Protein AF-A0A433BWW4-F1 (afdb_monomer_lite)

Sequence (69 aa):
MQSSKPTILGMSLSRFAARAKQAGERAVAANLQAGIPVTGLTNGRLQTITPDDSRAVNLIAKARNVETA

Structure (mmCIF, N/CA/C/O backbone):
data_AF-A0A433BWW4-F1
#
_entry.id   AF-A0A433BWW4-F1
#
loop_
_atom_site.group_PDB
_atom_site.id
_atom_site.type_symbol
_atom_site.label_atom_id
_atom_site.label_alt_id
_atom_site.label_comp_id
_atom_site.label_asym_id
_atom_site.label_entity_id
_atom_site.label_seq_id
_atom_site.pdbx_PDB_ins_code
_atom_site.Cartn_x
_atom_site.Cartn_y
_atom_site.Cartn_z
_atom_site.occupancy
_atom_site.B_iso_or_equiv
_atom_site.auth_seq_id
_atom_site.auth_comp_id
_atom_site.auth_asym_id
_atom_site.auth_atom_id
_atom_site.pdbx_PDB_model_num
ATOM 1 N N . MET A 1 1 ? 24.178 8.573 -31.967 1.00 40.09 1 MET A N 1
ATOM 2 C CA . MET A 1 1 ? 23.937 7.572 -30.903 1.00 40.09 1 MET A CA 1
ATOM 3 C C . MET A 1 1 ? 22.473 7.669 -30.503 1.00 40.09 1 MET A C 1
ATOM 5 O O . MET A 1 1 ? 22.035 8.751 -30.136 1.00 40.09 1 MET A O 1
ATOM 9 N N . GLN A 1 2 ? 21.693 6.603 -30.676 1.00 52.31 2 GLN A N 1
ATOM 10 C CA . GLN A 1 2 ? 20.264 6.600 -30.355 1.00 52.31 2 GLN A CA 1
ATOM 11 C C . GLN A 1 2 ? 20.121 6.484 -28.830 1.00 52.31 2 GLN A C 1
ATOM 13 O O . GLN A 1 2 ? 20.505 5.472 -28.253 1.00 52.31 2 GLN A O 1
ATOM 18 N N . SER A 1 3 ? 19.646 7.543 -28.170 1.00 56.16 3 SER A N 1
ATOM 19 C CA . SER A 1 3 ? 19.380 7.530 -26.727 1.00 56.16 3 SER A CA 1
ATOM 20 C C . SER A 1 3 ? 18.210 6.582 -26.454 1.00 56.16 3 SER A C 1
ATOM 22 O O . SER A 1 3 ? 17.059 6.892 -26.774 1.00 56.16 3 SER A O 1
ATOM 24 N N . SER A 1 4 ? 18.498 5.389 -25.934 1.00 68.12 4 SER A N 1
ATOM 25 C CA . SER A 1 4 ? 17.466 4.470 -25.469 1.00 68.12 4 SER A CA 1
ATOM 26 C C . SER A 1 4 ? 16.839 5.068 -24.212 1.00 68.12 4 SER A C 1
ATOM 28 O O . SER A 1 4 ? 17.517 5.347 -23.224 1.00 68.12 4 SER A O 1
ATOM 30 N N . LYS A 1 5 ? 15.525 5.329 -24.261 1.00 68.38 5 LYS A N 1
ATOM 31 C CA . LYS A 1 5 ? 14.794 5.846 -23.098 1.00 68.38 5 LYS A CA 1
ATOM 32 C C . LYS A 1 5 ? 15.044 4.909 -21.908 1.00 68.38 5 LYS A C 1
ATOM 34 O O . LYS A 1 5 ? 14.937 3.696 -22.094 1.00 68.38 5 LYS A O 1
ATOM 39 N N . PRO A 1 6 ? 15.346 5.436 -20.709 1.00 73.00 6 PRO A N 1
ATOM 40 C CA . PRO A 1 6 ? 15.623 4.603 -19.550 1.00 73.00 6 PRO A CA 1
ATOM 41 C C . PRO A 1 6 ? 14.441 3.672 -19.275 1.00 73.00 6 PRO A C 1
ATOM 43 O O . PRO A 1 6 ? 13.278 4.097 -19.261 1.00 73.00 6 PRO A O 1
ATOM 46 N N . THR A 1 7 ? 14.758 2.393 -19.086 1.00 81.88 7 THR A N 1
ATOM 47 C CA . THR A 1 7 ? 13.783 1.357 -18.756 1.00 81.88 7 THR A CA 1
ATOM 48 C C . THR A 1 7 ? 14.065 0.780 -17.377 1.00 81.88 7 THR A C 1
ATOM 50 O O . THR A 1 7 ? 15.213 0.689 -16.952 1.00 81.88 7 THR A O 1
ATOM 53 N N . ILE A 1 8 ? 13.005 0.397 -16.672 1.00 81.88 8 ILE A N 1
ATOM 54 C CA . ILE A 1 8 ? 13.073 -0.352 -15.416 1.00 81.88 8 ILE A CA 1
ATOM 55 C C . ILE A 1 8 ? 12.391 -1.687 -15.684 1.00 81.88 8 ILE A C 1
ATOM 57 O O . ILE A 1 8 ? 11.233 -1.706 -16.101 1.00 81.88 8 ILE A O 1
ATOM 61 N N . LEU A 1 9 ? 13.113 -2.795 -15.489 1.00 85.06 9 LEU A N 1
ATOM 62 C CA . LEU A 1 9 ? 12.617 -4.147 -15.787 1.00 85.06 9 LEU A CA 1
ATOM 63 C C . LEU A 1 9 ? 12.074 -4.277 -17.229 1.00 85.06 9 LEU A C 1
ATOM 65 O O . LEU A 1 9 ? 11.033 -4.885 -17.461 1.00 85.06 9 LEU A O 1
ATOM 69 N N . GLY A 1 10 ? 12.730 -3.630 -18.201 1.00 85.75 10 GLY A N 1
ATOM 70 C CA . GLY A 1 10 ? 12.306 -3.635 -19.608 1.00 85.75 10 GLY A CA 1
ATOM 71 C C . GLY A 1 10 ? 11.062 -2.789 -19.926 1.00 85.75 10 GLY A C 1
ATOM 72 O O . GLY A 1 10 ? 10.609 -2.773 -21.068 1.00 85.75 10 GLY A O 1
ATOM 73 N N . MET A 1 11 ? 10.507 -2.055 -18.956 1.00 86.38 11 MET A N 1
ATOM 74 C CA . MET A 1 11 ? 9.387 -1.127 -19.155 1.00 86.38 11 MET A CA 1
ATOM 75 C C . MET A 1 11 ? 9.866 0.320 -19.227 1.00 86.38 11 MET A C 1
ATOM 77 O O . MET A 1 11 ? 10.811 0.696 -18.538 1.00 86.38 11 MET A O 1
ATOM 81 N N . SER A 1 12 ? 9.160 1.172 -19.978 1.00 90.06 12 SER A N 1
ATOM 82 C CA . SER A 1 12 ? 9.356 2.620 -19.855 1.00 90.06 12 SER A CA 1
ATOM 83 C C . SER A 1 12 ? 9.092 3.075 -18.418 1.00 90.06 12 SER A C 1
ATOM 85 O O . SER A 1 12 ? 8.223 2.528 -17.734 1.00 90.06 12 SER A O 1
ATOM 87 N N . LEU A 1 13 ? 9.788 4.126 -17.979 1.00 88.75 13 LEU A N 1
ATOM 88 C CA . LEU A 1 13 ? 9.597 4.695 -16.642 1.00 88.75 13 LEU A CA 1
ATOM 89 C C . LEU A 1 13 ? 8.125 5.041 -16.349 1.00 88.75 13 LEU A C 1
ATOM 91 O O . LEU A 1 13 ? 7.626 4.751 -15.267 1.00 88.75 13 LEU A O 1
ATOM 95 N N . SER A 1 14 ? 7.405 5.591 -17.333 1.00 88.56 14 SER A N 1
ATOM 96 C CA . SER A 1 14 ? 5.975 5.904 -17.212 1.00 88.56 14 SER A CA 1
ATOM 97 C C . SER A 1 14 ? 5.116 4.665 -16.947 1.00 88.56 14 SER A C 1
ATOM 99 O O . SER A 1 14 ? 4.227 4.693 -16.096 1.00 88.56 14 SER A O 1
ATOM 101 N N . ARG A 1 15 ? 5.398 3.557 -17.641 1.00 90.19 15 ARG A N 1
ATOM 102 C CA . ARG A 1 15 ? 4.664 2.297 -17.487 1.00 90.19 15 ARG A CA 1
ATOM 103 C C . ARG A 1 15 ? 4.994 1.626 -16.159 1.00 90.19 15 ARG A C 1
ATOM 105 O O . ARG A 1 15 ? 4.089 1.123 -15.497 1.00 90.19 15 ARG A O 1
ATOM 112 N N . PHE A 1 16 ? 6.259 1.669 -15.749 1.00 91.25 16 PHE A N 1
ATOM 113 C CA . PHE A 1 16 ? 6.679 1.197 -14.434 1.00 91.25 16 PHE A CA 1
ATOM 114 C C . PHE A 1 16 ? 5.985 1.984 -13.313 1.00 91.25 16 PHE A C 1
ATOM 116 O O . PHE A 1 16 ? 5.367 1.380 -12.442 1.00 91.25 16 PHE A O 1
ATOM 123 N N . ALA A 1 17 ? 6.000 3.319 -13.374 1.00 90.50 17 ALA A N 1
ATOM 124 C CA . ALA A 1 17 ? 5.355 4.174 -12.378 1.00 90.50 17 ALA A CA 1
ATOM 125 C C . ALA A 1 17 ? 3.841 3.919 -12.282 1.00 90.50 17 ALA A C 1
ATOM 127 O O . ALA A 1 17 ? 3.300 3.822 -11.181 1.00 90.50 17 ALA A O 1
ATOM 128 N N . ALA A 1 18 ? 3.161 3.744 -13.421 1.00 90.00 18 ALA A N 1
ATOM 129 C CA . ALA A 1 18 ? 1.741 3.396 -13.443 1.00 90.00 18 ALA A CA 1
ATOM 130 C C . ALA A 1 18 ? 1.466 2.048 -12.753 1.00 90.00 18 ALA A C 1
ATOM 132 O O . ALA A 1 18 ? 0.552 1.949 -11.935 1.00 90.00 18 ALA A O 1
ATOM 133 N N . ARG A 1 19 ? 2.288 1.025 -13.025 1.00 90.81 19 ARG A N 1
ATOM 134 C CA . ARG A 1 19 ? 2.174 -0.294 -12.381 1.00 90.81 19 ARG A CA 1
ATOM 135 C C . ARG A 1 19 ? 2.476 -0.242 -10.885 1.00 90.81 19 ARG A C 1
ATOM 137 O O . ARG A 1 19 ? 1.731 -0.829 -10.109 1.00 90.81 19 ARG A O 1
ATOM 144 N N . ALA A 1 20 ? 3.515 0.484 -10.478 1.00 91.06 20 ALA A N 1
ATOM 145 C CA . ALA A 1 20 ? 3.869 0.658 -9.071 1.00 91.06 20 ALA A CA 1
ATOM 146 C C . ALA A 1 20 ? 2.745 1.359 -8.293 1.00 91.06 20 ALA A C 1
ATOM 148 O O . ALA A 1 20 ? 2.354 0.897 -7.223 1.00 91.06 20 ALA A O 1
ATOM 149 N N . LYS A 1 21 ? 2.162 2.420 -8.868 1.00 90.81 21 LYS A N 1
ATOM 150 C CA . LYS A 1 21 ? 0.992 3.098 -8.298 1.00 90.81 21 LYS A CA 1
ATOM 151 C C . LYS A 1 21 ? -0.183 2.134 -8.129 1.00 90.81 21 LYS A C 1
ATOM 153 O O . LYS A 1 21 ? -0.757 2.065 -7.048 1.00 90.81 21 LYS A O 1
ATOM 158 N N . GLN A 1 22 ? -0.507 1.369 -9.173 1.00 88.94 22 GLN A N 1
ATOM 159 C CA . GLN A 1 22 ? -1.603 0.398 -9.152 1.00 88.94 22 GLN A CA 1
ATOM 160 C C . GLN A 1 22 ? -1.398 -0.677 -8.072 1.00 88.94 22 GLN A C 1
ATOM 162 O O . GLN A 1 22 ? -2.327 -1.009 -7.338 1.00 88.94 22 GLN A O 1
ATOM 167 N N . ALA A 1 23 ? -0.179 -1.210 -7.954 1.00 90.62 23 ALA A N 1
ATOM 168 C CA . ALA A 1 23 ? 0.167 -2.199 -6.938 1.00 90.62 23 ALA A CA 1
ATOM 169 C C . ALA A 1 23 ? 0.058 -1.624 -5.517 1.00 90.62 23 ALA A C 1
ATOM 171 O O . ALA A 1 23 ? -0.508 -2.272 -4.639 1.00 90.62 23 ALA A O 1
ATOM 172 N N . GLY A 1 24 ? 0.533 -0.393 -5.308 1.00 90.75 24 GLY A N 1
ATOM 173 C CA . GLY A 1 24 ? 0.405 0.309 -4.032 1.00 90.75 24 GLY A CA 1
ATOM 174 C C . GLY A 1 24 ? -1.054 0.521 -3.627 1.00 90.75 24 GLY A C 1
ATOM 175 O O . GLY A 1 24 ? -1.432 0.159 -2.518 1.00 90.75 24 GLY A O 1
ATOM 176 N N . GLU A 1 25 ? -1.896 1.033 -4.532 1.00 89.62 25 GLU A N 1
ATOM 177 C CA . GLU A 1 25 ? -3.331 1.234 -4.268 1.00 89.62 25 GLU A CA 1
ATOM 178 C C . GLU A 1 25 ? -4.027 -0.082 -3.869 1.00 89.62 25 GLU A C 1
ATOM 180 O O . GLU A 1 25 ? -4.810 -0.102 -2.917 1.00 89.62 25 GLU A O 1
ATOM 185 N N . ARG A 1 26 ? -3.690 -1.197 -4.534 1.00 89.69 26 ARG A N 1
ATOM 186 C CA . ARG A 1 26 ? -4.221 -2.530 -4.200 1.00 89.69 26 ARG A CA 1
ATOM 187 C C . ARG A 1 26 ? -3.753 -3.028 -2.835 1.00 89.69 26 ARG A C 1
ATOM 189 O O . ARG A 1 26 ? -4.573 -3.524 -2.071 1.00 89.69 26 ARG A O 1
ATOM 196 N N . ALA A 1 27 ? -2.469 -2.877 -2.511 1.00 91.75 27 ALA A N 1
ATOM 197 C CA . ALA A 1 27 ? -1.926 -3.301 -1.220 1.00 91.75 27 ALA A CA 1
ATOM 198 C C . ALA A 1 27 ? -2.569 -2.536 -0.052 1.00 91.75 27 ALA A C 1
ATOM 200 O O . ALA A 1 27 ? -2.951 -3.136 0.950 1.00 91.75 27 ALA A O 1
ATOM 201 N N . VAL A 1 28 ? -2.751 -1.219 -0.207 1.00 91.56 28 VAL A N 1
ATOM 202 C CA . VAL A 1 28 ? -3.435 -0.385 0.792 1.00 91.56 28 VAL A CA 1
ATOM 203 C C . VAL A 1 28 ? -4.873 -0.857 0.997 1.00 91.56 28 VAL A C 1
ATOM 205 O O . VAL A 1 28 ? -5.288 -1.076 2.132 1.00 91.56 28 VAL A O 1
ATOM 208 N N . ALA A 1 29 ? -5.628 -1.056 -0.085 1.00 91.31 29 ALA A N 1
ATOM 209 C CA . ALA A 1 29 ? -7.012 -1.507 0.013 1.00 91.31 29 ALA A 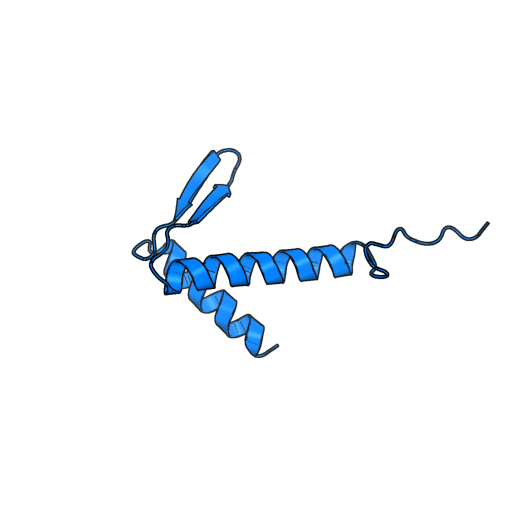CA 1
ATOM 210 C C . ALA A 1 29 ? -7.137 -2.910 0.626 1.00 91.31 29 ALA A C 1
ATOM 212 O O . ALA A 1 29 ? -8.016 -3.119 1.458 1.00 91.31 29 ALA A O 1
ATOM 213 N N . ALA A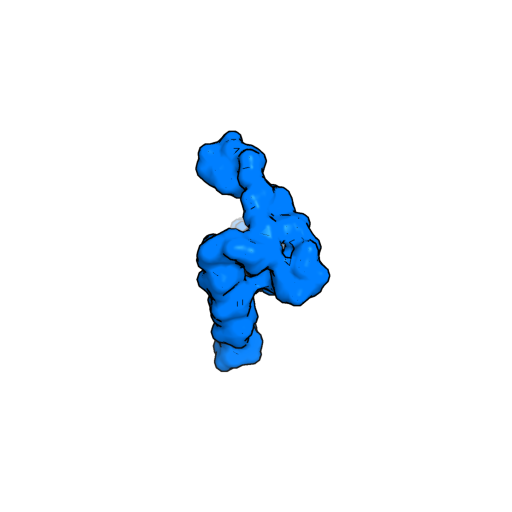 1 30 ? -6.257 -3.846 0.258 1.00 91.69 30 ALA A N 1
ATOM 214 C CA . ALA A 1 30 ? -6.252 -5.202 0.805 1.00 91.69 30 ALA A CA 1
ATOM 215 C C . ALA A 1 30 ? -5.992 -5.204 2.319 1.00 91.69 30 ALA A C 1
ATOM 217 O O . ALA A 1 30 ? -6.711 -5.867 3.062 1.00 91.69 30 ALA A O 1
ATOM 218 N N . ASN A 1 31 ? -5.029 -4.404 2.788 1.00 94.50 31 ASN A N 1
ATOM 219 C CA . ASN A 1 31 ? -4.764 -4.253 4.218 1.00 94.50 31 ASN A CA 1
ATOM 220 C C . ASN A 1 31 ? -5.984 -3.697 4.960 1.00 94.50 31 ASN A C 1
ATOM 222 O O . ASN A 1 31 ? -6.407 -4.274 5.958 1.00 94.50 31 ASN A O 1
ATOM 226 N N . LEU A 1 32 ? -6.600 -2.631 4.441 1.00 92.94 32 LEU A N 1
ATOM 227 C CA . LEU A 1 32 ? -7.775 -2.024 5.071 1.00 92.94 32 LEU A CA 1
ATOM 228 C C . LEU A 1 32 ? -8.972 -2.988 5.106 1.00 92.94 32 LEU A C 1
ATOM 230 O O . LEU A 1 32 ? -9.648 -3.075 6.126 1.00 92.94 32 LEU A O 1
ATOM 234 N N . GLN A 1 33 ? -9.203 -3.761 4.038 1.00 91.12 33 GLN A N 1
ATOM 235 C CA . GLN A 1 33 ? -10.227 -4.817 4.015 1.00 91.12 33 GLN A CA 1
ATOM 236 C C . GLN A 1 33 ? -9.950 -5.929 5.032 1.00 91.12 33 GLN A C 1
ATOM 238 O O . GLN A 1 33 ? -10.887 -6.472 5.611 1.00 91.12 33 GLN A O 1
ATOM 243 N N . ALA A 1 34 ? -8.677 -6.252 5.266 1.00 93.50 34 ALA A N 1
ATOM 244 C CA . ALA A 1 34 ? -8.247 -7.230 6.261 1.00 93.50 34 ALA A CA 1
ATOM 245 C C . ALA A 1 34 ? -8.255 -6.684 7.703 1.00 93.50 34 ALA A C 1
ATOM 247 O O . ALA A 1 34 ? -7.842 -7.386 8.623 1.00 93.50 34 ALA A O 1
ATOM 248 N N . GLY A 1 35 ? -8.691 -5.439 7.920 1.00 93.06 35 GLY A N 1
ATOM 249 C CA . GLY A 1 35 ? -8.695 -4.819 9.243 1.00 93.06 35 GLY A CA 1
ATOM 250 C C . GLY A 1 35 ? -7.327 -4.284 9.691 1.00 93.06 35 GLY A C 1
ATOM 251 O O . GLY A 1 35 ? -7.160 -3.931 10.855 1.00 93.06 35 GLY A O 1
ATOM 252 N N . ILE A 1 36 ? -6.343 -4.219 8.790 1.00 95.19 36 ILE A N 1
ATOM 253 C CA . ILE A 1 36 ? -4.969 -3.803 9.085 1.00 95.19 36 ILE A CA 1
ATOM 254 C C . ILE A 1 36 ? -4.821 -2.301 8.791 1.00 95.19 36 ILE A C 1
ATOM 256 O O . ILE A 1 36 ? -4.986 -1.886 7.638 1.00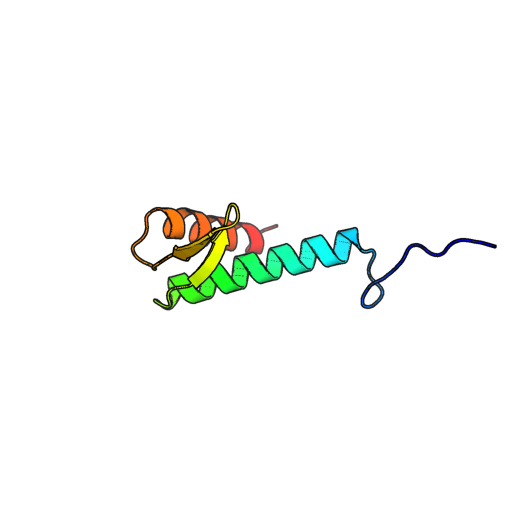 95.19 36 ILE A O 1
ATOM 260 N N . PRO A 1 37 ? -4.477 -1.465 9.790 1.00 94.31 37 PRO A N 1
ATOM 261 C CA . PRO A 1 37 ? -4.197 -0.053 9.566 1.00 94.31 37 PRO A CA 1
ATOM 262 C C . PRO A 1 37 ? -3.004 0.151 8.632 1.00 94.31 37 PRO A C 1
ATOM 264 O O . PRO A 1 37 ? -2.008 -0.570 8.692 1.00 94.31 37 PRO A O 1
ATOM 267 N N . VAL A 1 38 ? -3.078 1.184 7.799 1.00 94.56 38 VAL A N 1
ATOM 268 C CA . VAL A 1 38 ? -2.016 1.532 6.854 1.00 94.56 38 VAL A CA 1
ATOM 269 C C . VAL A 1 38 ? -1.427 2.878 7.225 1.00 94.56 38 VAL A C 1
ATOM 271 O O . VAL A 1 38 ? -2.145 3.870 7.313 1.00 94.56 38 VAL A O 1
ATOM 274 N N . THR A 1 39 ? -0.106 2.932 7.374 1.00 94.31 39 THR A N 1
ATOM 275 C CA . THR A 1 39 ? 0.625 4.182 7.596 1.00 94.31 39 THR A CA 1
ATOM 276 C C . THR A 1 39 ? 1.349 4.594 6.323 1.00 94.31 39 THR A C 1
ATOM 278 O O . THR A 1 39 ? 2.064 3.797 5.718 1.00 94.31 39 THR A O 1
ATOM 281 N N . GLY A 1 40 ? 1.182 5.851 5.924 1.00 90.75 40 GLY A N 1
ATOM 282 C CA . GLY A 1 40 ? 1.814 6.412 4.738 1.00 90.75 40 GLY A CA 1
ATOM 283 C C . GLY A 1 40 ? 2.153 7.887 4.902 1.00 90.75 40 GLY A C 1
ATOM 284 O O . GLY A 1 40 ? 1.578 8.599 5.727 1.00 90.75 40 GLY A O 1
ATOM 285 N N . LEU A 1 41 ? 3.103 8.359 4.097 1.00 92.12 41 LEU A N 1
ATOM 286 C CA . LEU A 1 41 ? 3.428 9.777 4.013 1.00 92.12 41 LEU A CA 1
ATOM 287 C C . LEU A 1 41 ? 2.411 10.476 3.106 1.00 92.12 41 LEU A C 1
ATOM 289 O O . LEU A 1 41 ? 2.330 10.188 1.915 1.00 92.12 41 LEU A O 1
ATOM 293 N N . THR A 1 42 ? 1.662 11.421 3.664 1.00 83.50 42 THR A N 1
ATOM 294 C CA . THR A 1 42 ? 0.655 12.201 2.938 1.00 83.50 42 THR A CA 1
ATOM 295 C C . THR A 1 42 ? 0.846 13.676 3.266 1.00 83.50 42 THR A C 1
ATOM 297 O O . THR A 1 42 ? 0.842 14.054 4.438 1.00 83.50 42 THR A O 1
ATOM 300 N N . ASN A 1 43 ? 1.037 14.517 2.245 1.00 86.31 43 ASN A N 1
ATOM 301 C CA . ASN A 1 43 ? 1.309 15.955 2.401 1.00 86.31 43 ASN A CA 1
ATOM 302 C C . ASN A 1 43 ? 2.482 16.245 3.361 1.00 86.31 43 ASN A C 1
ATOM 304 O O . ASN A 1 43 ? 2.387 17.100 4.238 1.00 86.31 43 ASN A O 1
ATOM 308 N N . GLY A 1 44 ? 3.567 15.471 3.245 1.00 92.94 44 GLY A N 1
ATOM 309 C CA . GLY A 1 44 ? 4.761 15.611 4.088 1.00 92.94 44 GLY A CA 1
ATOM 310 C C . GLY A 1 44 ? 4.592 15.145 5.538 1.00 92.94 44 GLY A C 1
ATOM 311 O O . GLY A 1 44 ? 5.515 15.298 6.332 1.00 92.94 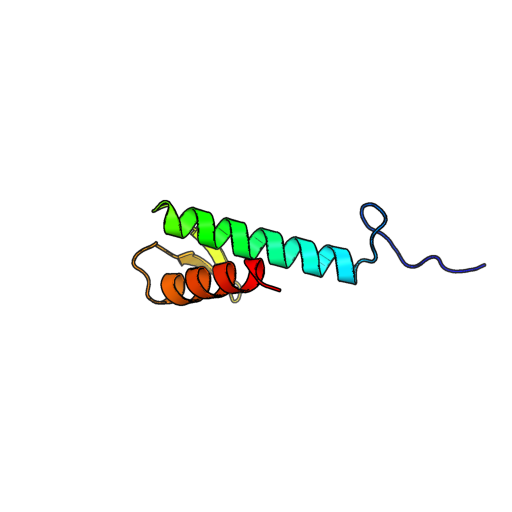44 GLY A O 1
ATOM 312 N N . ARG A 1 45 ? 3.445 14.558 5.901 1.00 93.50 45 ARG A N 1
ATOM 313 C CA . ARG A 1 45 ? 3.177 14.047 7.251 1.00 93.50 45 ARG A CA 1
ATOM 314 C C . ARG A 1 45 ? 2.898 12.555 7.217 1.00 93.50 45 ARG A C 1
ATOM 316 O O . ARG A 1 45 ? 2.170 12.082 6.347 1.00 93.50 45 ARG A O 1
ATOM 323 N N . LEU A 1 46 ? 3.457 11.818 8.172 1.00 94.06 46 LEU A N 1
ATOM 324 C CA . LEU A 1 46 ? 3.049 10.437 8.403 1.00 94.06 46 LEU A CA 1
ATOM 325 C C . LEU A 1 46 ? 1.615 10.438 8.925 1.00 94.06 46 LEU A C 1
ATOM 327 O O . LEU A 1 46 ? 1.292 11.147 9.878 1.00 94.06 46 LEU A O 1
ATOM 331 N N . GLN A 1 47 ? 0.758 9.675 8.263 1.00 92.81 47 GLN A N 1
ATOM 332 C CA . GLN A 1 47 ? -0.634 9.504 8.636 1.00 92.81 47 GLN A CA 1
ATOM 333 C C . GLN A 1 47 ? -0.978 8.027 8.601 1.00 92.81 47 GLN A C 1
ATOM 335 O O . GLN A 1 47 ? -0.560 7.308 7.694 1.00 92.81 47 GLN A O 1
ATOM 340 N N . THR A 1 48 ? -1.773 7.606 9.573 1.00 93.69 48 THR A N 1
ATOM 341 C CA . THR A 1 48 ? -2.361 6.273 9.609 1.00 93.69 48 THR A CA 1
ATOM 342 C C . THR A 1 48 ? -3.818 6.372 9.183 1.00 93.69 48 THR A C 1
ATOM 344 O O . THR A 1 48 ? -4.542 7.271 9.616 1.00 93.69 48 THR A O 1
ATOM 347 N N . ILE A 1 49 ? -4.226 5.470 8.299 1.00 91.94 49 ILE A N 1
ATOM 348 C CA . ILE A 1 49 ? -5.611 5.251 7.898 1.00 91.94 49 ILE A CA 1
ATOM 349 C C . ILE A 1 49 ? -6.023 3.915 8.496 1.00 91.94 49 ILE A C 1
ATOM 351 O O . ILE A 1 49 ? -5.366 2.896 8.268 1.00 91.94 49 ILE A O 1
ATOM 355 N N . THR A 1 50 ? -7.089 3.931 9.282 1.00 93.25 50 THR A N 1
ATOM 356 C CA . THR A 1 50 ? -7.673 2.738 9.887 1.00 93.25 50 THR A CA 1
ATOM 357 C C . THR A 1 50 ? -8.861 2.246 9.046 1.00 93.25 50 THR A C 1
ATOM 359 O O . THR A 1 50 ? -9.392 3.008 8.234 1.00 93.25 50 THR A O 1
ATOM 362 N N . PRO A 1 51 ? -9.276 0.974 9.178 1.00 90.25 51 PRO A N 1
ATOM 363 C CA . PRO A 1 51 ? -10.382 0.403 8.395 1.00 90.25 51 PRO A CA 1
ATOM 364 C C . PRO A 1 51 ? -11.733 1.115 8.571 1.00 90.25 51 PRO A C 1
ATOM 366 O O . PRO A 1 51 ? -12.556 1.119 7.660 1.00 90.25 51 PRO A O 1
ATOM 369 N N . ASP A 1 52 ? -11.955 1.705 9.742 1.00 89.69 52 ASP A N 1
ATOM 370 C CA . ASP A 1 52 ? -13.147 2.454 10.144 1.00 89.69 52 ASP A CA 1
ATOM 371 C C . ASP A 1 52 ? -13.125 3.928 9.701 1.00 89.69 52 ASP A C 1
ATOM 373 O O . ASP A 1 52 ? -14.127 4.634 9.816 1.00 89.69 52 ASP A O 1
ATOM 377 N N . ASP A 1 53 ? -12.006 4.405 9.153 1.00 88.81 53 ASP A N 1
ATOM 378 C CA . ASP A 1 53 ? -11.901 5.761 8.635 1.00 88.81 53 ASP A CA 1
ATOM 379 C C . ASP A 1 53 ? -12.756 5.928 7.367 1.00 88.81 53 ASP A C 1
ATOM 381 O O . ASP A 1 53 ? -12.656 5.158 6.410 1.00 88.81 53 ASP A O 1
ATOM 385 N N . SER A 1 54 ? -13.538 7.005 7.294 1.00 86.19 54 SER A N 1
ATOM 386 C CA . SER A 1 54 ? -14.270 7.403 6.080 1.00 86.19 54 SER A CA 1
ATOM 387 C C . SER A 1 54 ? -13.401 7.426 4.807 1.00 86.19 54 SER A C 1
ATOM 389 O O . SER A 1 54 ? -13.875 7.120 3.711 1.00 86.19 54 SER A O 1
ATOM 391 N N . ARG A 1 55 ? -12.102 7.732 4.939 1.00 83.44 55 ARG A N 1
ATOM 392 C CA . ARG A 1 55 ? -11.115 7.730 3.849 1.00 83.44 55 ARG A CA 1
ATOM 393 C C . ARG A 1 55 ? -10.841 6.322 3.311 1.00 83.44 55 ARG A C 1
ATOM 395 O O . ARG A 1 55 ? -10.552 6.181 2.121 1.00 83.44 55 ARG A O 1
ATOM 402 N N . ALA A 1 56 ? -10.955 5.289 4.147 1.00 85.00 56 ALA A N 1
ATOM 403 C CA . ALA A 1 56 ? -10.759 3.896 3.754 1.00 85.00 56 ALA A CA 1
ATOM 404 C C . ALA A 1 56 ? -11.832 3.424 2.763 1.00 85.00 56 ALA A C 1
ATOM 406 O O . ALA A 1 56 ? -11.509 2.706 1.817 1.00 85.00 56 ALA A O 1
ATOM 407 N N . VAL A 1 57 ? -13.077 3.897 2.904 1.00 83.75 57 VAL A N 1
ATOM 408 C CA . VAL A 1 57 ? -14.198 3.537 2.014 1.00 83.75 57 VAL A CA 1
ATOM 409 C C . VAL A 1 57 ? -13.873 3.866 0.554 1.00 83.75 57 VAL A C 1
ATOM 411 O O . VAL A 1 57 ? -14.003 3.015 -0.328 1.00 83.75 57 VAL A O 1
ATOM 414 N N . ASN A 1 58 ? -13.367 5.075 0.298 1.00 80.56 58 ASN A N 1
ATOM 415 C CA . ASN A 1 58 ? -12.998 5.516 -1.049 1.00 80.56 58 ASN A CA 1
ATOM 416 C C . ASN A 1 58 ? -11.794 4.745 -1.608 1.00 80.56 58 ASN A C 1
ATOM 418 O O . ASN A 1 58 ? -11.767 4.423 -2.797 1.00 80.56 58 ASN A O 1
ATOM 422 N N . LEU A 1 59 ? -10.808 4.428 -0.764 1.00 80.31 59 LEU A N 1
ATOM 423 C CA . LEU A 1 59 ? -9.631 3.648 -1.163 1.00 80.31 59 LEU A CA 1
ATOM 424 C C . LEU A 1 59 ? -10.016 2.217 -1.556 1.00 80.31 59 LEU A C 1
ATOM 426 O O . LEU A 1 59 ? -9.563 1.712 -2.584 1.00 80.31 59 LEU A O 1
ATOM 430 N N . ILE A 1 60 ? -10.908 1.599 -0.783 1.00 82.62 60 ILE A N 1
ATOM 431 C CA . ILE A 1 60 ? -11.434 0.259 -1.043 1.00 82.62 60 ILE A CA 1
ATOM 432 C C . ILE A 1 60 ? -12.270 0.236 -2.329 1.00 82.62 60 ILE A C 1
ATOM 434 O O . ILE A 1 60 ? -12.075 -0.644 -3.169 1.00 82.62 60 ILE A O 1
ATOM 438 N N . ALA A 1 61 ? -13.166 1.209 -2.519 1.00 83.25 61 ALA A N 1
ATOM 439 C CA . ALA A 1 61 ? -13.997 1.299 -3.719 1.00 83.25 61 ALA A CA 1
ATOM 440 C C . ALA A 1 61 ? -13.153 1.493 -4.989 1.00 83.25 61 ALA A C 1
ATOM 442 O O . ALA A 1 61 ? -13.361 0.816 -5.997 1.00 83.25 61 ALA A O 1
ATOM 443 N N . LYS A 1 62 ? -12.146 2.373 -4.930 1.00 77.75 62 LYS A N 1
ATOM 444 C CA . LYS A 1 62 ? -11.252 2.643 -6.060 1.00 77.75 62 LYS A CA 1
ATOM 445 C C . LYS A 1 62 ? -10.449 1.406 -6.469 1.00 77.75 62 LYS A C 1
ATOM 447 O O . LYS A 1 62 ? -10.292 1.166 -7.661 1.00 77.75 62 LYS A O 1
ATOM 452 N N . ALA A 1 63 ? -9.987 0.604 -5.509 1.00 74.56 63 ALA A N 1
ATOM 453 C CA . ALA A 1 63 ? -9.239 -0.618 -5.802 1.00 74.56 63 ALA A CA 1
ATOM 454 C C . ALA A 1 63 ? -10.076 -1.681 -6.538 1.00 74.56 63 ALA A C 1
ATOM 456 O O . ALA A 1 63 ? -9.539 -2.360 -7.410 1.00 74.56 63 ALA A O 1
ATOM 457 N N . ARG A 1 64 ? -11.384 -1.780 -6.258 1.00 69.81 64 ARG A N 1
ATOM 458 C CA . ARG A 1 64 ? -12.300 -2.704 -6.961 1.00 69.81 64 ARG A CA 1
ATOM 459 C C . ARG A 1 64 ? -12.522 -2.315 -8.426 1.00 69.81 64 ARG A C 1
ATOM 461 O O . ARG A 1 64 ? -12.535 -3.171 -9.302 1.00 69.81 64 ARG A O 1
ATOM 468 N N . ASN A 1 65 ? -12.611 -1.019 -8.721 1.00 62.94 65 ASN A N 1
ATOM 469 C CA . ASN A 1 65 ? -12.780 -0.528 -10.098 1.00 62.94 65 ASN A CA 1
ATOM 470 C C . ASN A 1 65 ? -11.521 -0.709 -10.968 1.00 62.94 65 ASN A C 1
ATOM 472 O O . ASN A 1 65 ? -11.575 -0.584 -12.185 1.00 62.94 65 ASN A O 1
ATOM 476 N N . VAL A 1 66 ? -10.376 -1.007 -10.351 1.00 56.72 66 VAL A N 1
ATOM 477 C CA . VAL A 1 66 ? -9.103 -1.287 -11.032 1.00 56.72 66 VAL A CA 1
ATOM 478 C C . VAL A 1 66 ? -8.964 -2.778 -11.400 1.00 56.72 66 VAL A C 1
ATOM 480 O O . VAL A 1 66 ? -7.992 -3.163 -12.049 1.00 56.72 66 VAL A O 1
ATOM 483 N N . GLU A 1 67 ? -9.897 -3.643 -10.992 1.00 51.31 67 GLU A N 1
ATOM 484 C CA . GLU A 1 67 ? -9.973 -5.040 -11.462 1.00 51.31 67 GLU A CA 1
ATOM 485 C C . GLU A 1 67 ? -10.756 -5.193 -12.772 1.00 51.31 67 GLU A C 1
ATOM 487 O O . GLU A 1 67 ? -10.611 -6.206 -13.449 1.00 51.31 67 GLU A O 1
ATOM 492 N N . THR A 1 68 ? -11.556 -4.193 -13.149 1.0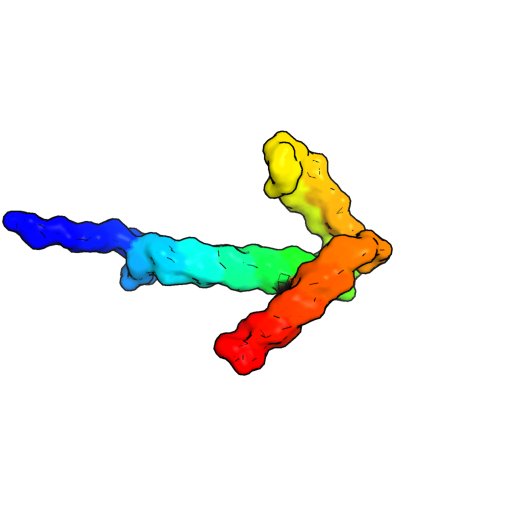0 43.34 68 THR A N 1
ATOM 493 C CA . THR A 1 68 ? -12.463 -4.240 -14.309 1.00 43.34 68 THR A CA 1
ATOM 494 C C . THR A 1 68 ? -11.981 -3.445 -15.529 1.00 43.34 68 THR A C 1
ATOM 496 O O . THR A 1 68 ? -12.676 -3.441 -16.543 1.00 43.34 68 THR A O 1
ATOM 499 N N . ALA A 1 69 ? -10.806 -2.805 -15.460 1.00 42.34 69 ALA A N 1
ATOM 500 C CA . ALA A 1 69 ? -10.237 -1.953 -16.513 1.00 42.34 69 ALA A CA 1
ATOM 501 C C . ALA A 1 69 ? -8.886 -2.458 -17.043 1.00 42.34 69 ALA A C 1
ATOM 503 O O . ALA A 1 69 ? -8.068 -2.955 -16.231 1.00 42.34 69 ALA A O 1
#

Secondary structure (DSSP, 8-state):
---PPPEETTEEHHHHHHHHHHHHHHHHHHHHHTT--EEEEETTEEEEE-TTSHHHHHHHHHHHHTS--

Radius of gyration: 15.68 Å; chains: 1; bounding box: 38×23×41 Å

Foldseek 3Di:
DDPDQDDDPNHHPVVVVVVVVLVVLLVCLVCLVVQHWDWDQDPNDIDIDTNPDPVSVVSNVVNVVVVVD

pLDDT: mean 83.45, std 13.62, range [40.09, 95.19]

=== Feature glossary ===
Legend for the data blocks above and below:

— What the protein is —

The amino-acid sequence is the protein's primary structure: the linear order of residues from the N-terminus to the C-terminus, written in one-letter code. Everything else here — the 3D coordinates, the secondary structure, the domain annotations — is ultimately a consequence of this string.

Database cross-references. InterPro integrates a dozen domain/family signature databases into unified entries with residue-range hits. GO terms attach function/process/location labels with evidence codes. CATH codes position the fold in a four-level structural taxonomy. Organism is the NCBI-taxonomy species name.

— Where its atoms are —

The mmCIF block holds the 3D Cartesian coordinates of each backbone atom (N, Cα, C, O) in ångströms. mmCIF is the PDB's canonical archive format — a tagged-loop text representation of the atomic model.

The six renders are orthographic views along the three Cartesian axes in both directions. Representation (cartoon, sticks, or surface) and color scheme (sequence-rainbow or by-chain) vary across proteins so the training set covers all the common visualization conventions.

— Local backbone conformation —

Secondary structure is the local, repeating backbone conformation. DSSP classifies it into eight states by reading the hydrogen-bond network: three helix types (H, G, I), two β types (E, B), two non-regular types (T, S), and unstructured coil (-).

SS3 is a coarse helix/strand/coil call (letters a/b/c) made by the P-SEA algorithm from inter-Cα distances and dihedrals. It is less detailed than DSSP but needs only Cα positions.

Backbone dihedral angles. Every residue except chain termini has a φ (preceding-C → N → Cα → C) and a ψ (N → Cα → C → next-N). They are reported in degrees following the IUPAC sign convention. Secondary structure is essentially a statement about which (φ, ψ) basin each residue occupies.

— Global shape and packing —

The geometric summary reports three shape descriptors. Rg (radius of gyration) measures how spread out the Cα atoms are about their centre of mass; compact globular proteins have small Rg, elongated or unfolded ones large. Cα contacts (<8 Å, |i−j|>4) count long-range residue pairs in spatial proximity — high for tightly packed folds, near zero for rods or random coil. The bounding-box extents give the protein's footprint along x, y, z in Å.

Solvent accessibility: the surface area of each residue that a 1.4 Å water probe can touch, in Å². When only backbone atoms are present the absolute values are lower than full-atom SASA (side chains contribute most of the area) and are flagged as backbone-only.

Plot images: a contact map (which residues are close in 3D, as an N×N binary image), a Ramachandran scatter (backbone torsion angles, revealing secondary-structure composition at a glance), and — for AlphaFold structures — a PAE heatmap (pairwise prediction confidence).

— Structural neighborhood —

Foldseek's 3Di representation compresses backbone geometry into a per-residue letter drawn from a l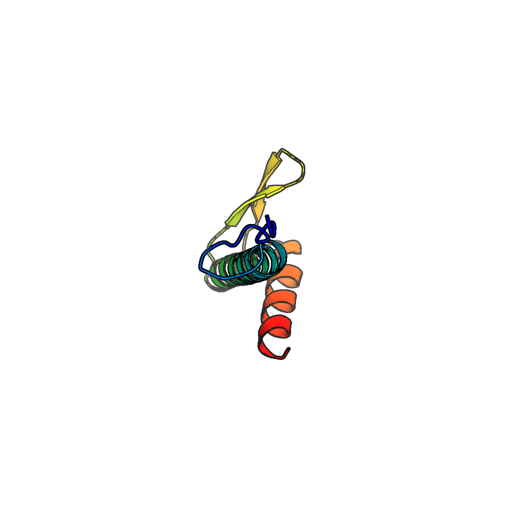earned twenty-state alphabet. It captures the tertiary interaction pattern around each residue — which residues are packed against it in space, regardless of where they are in sequence.

Structural nearest neighbors (via Foldseek easy-search vs the PDB). Reported per hit: target PDB id, E-value, and alignment TM-score. A TM-score above ~0.5 is the conventional threshold for 'same fold'.

— Confidence and disorder —

pLDDT (predicted Local Distance Difference Test) is AlphaFold's per-residue confidence score, ranging from 0 to 100. Values above 90 indicate high confidence (typically well-packed cores); 70–90 is confident; 50–70 low confidence; below 50 usually means the region is disordered or the prediction is unreliable there. AlphaFold stores pLDDT in the mmCIF B-factor column.

For experimental (PDB) structures, the B-factor (temperature factor) quantifies the positional spread of each atom in the crystal — a combination of thermal vibration and static disorder — in units of Å². High B-factors mark flexible loops or poorly resolved regions; low B-factors mark the rigid, well-ordered core.

Predicted Aligned Error (PAE) is an AlphaFold confidence matrix: entry (i, j) is the expected error in the position of residue j, in ångströms, when the prediction is superimposed on the true structure at residue i. Low PAE within a block of residues means that block is internally rigid and well-predicted; high PAE between two blocks means their relative placement is uncertain even if each block individually is confident.